Protein AF-A0A4Y9S258-F1 (afdb_monomer_lite)

Structure (mmCIF, N/CA/C/O backbone):
data_AF-A0A4Y9S258-F1
#
_entry.id   AF-A0A4Y9S258-F1
#
loop_
_atom_site.group_PDB
_atom_site.id
_atom_site.type_symbol
_atom_site.label_atom_id
_atom_site.label_alt_id
_atom_site.label_comp_id
_atom_site.label_asym_id
_atom_site.label_entity_id
_atom_site.label_seq_id
_atom_site.pdbx_PDB_ins_code
_atom_site.Cartn_x
_atom_site.Cartn_y
_atom_site.Cartn_z
_atom_site.occupancy
_atom_site.B_iso_or_equiv
_atom_site.auth_seq_id
_atom_site.auth_comp_id
_atom_site.auth_asym_id
_atom_site.auth_atom_id
_atom_site.pdbx_PDB_model_num
ATOM 1 N N . MET A 1 1 ? -6.275 12.396 32.302 1.00 52.03 1 MET A N 1
ATOM 2 C CA . MET A 1 1 ? -5.421 11.396 31.617 1.00 52.03 1 MET A CA 1
ATOM 3 C C . MET A 1 1 ? -5.755 11.249 30.129 1.00 52.03 1 MET A C 1
ATOM 5 O O . MET A 1 1 ? -4.887 11.585 29.342 1.00 52.03 1 MET A O 1
ATOM 9 N N . LYS A 1 2 ? -6.996 10.929 29.711 1.00 55.03 2 LYS A N 1
ATOM 10 C CA . LYS A 1 2 ? -7.392 10.827 28.276 1.00 55.03 2 LYS A CA 1
ATOM 11 C C . LYS A 1 2 ? -7.023 12.023 27.374 1.00 55.03 2 LYS A C 1
ATOM 13 O O . LYS A 1 2 ? -6.835 11.858 26.174 1.00 55.03 2 LYS A O 1
ATOM 18 N N . HIS A 1 3 ? -6.966 13.233 27.932 1.00 44.25 3 HIS A N 1
ATOM 19 C CA . HIS A 1 3 ? -6.656 14.443 27.165 1.00 44.25 3 HIS A CA 1
ATOM 20 C C . HIS A 1 3 ? -5.163 14.571 26.810 1.00 44.25 3 HIS A C 1
ATOM 22 O O . HIS A 1 3 ? -4.856 15.155 25.777 1.00 44.25 3 HIS A O 1
ATOM 28 N N . LEU A 1 4 ? -4.269 14.001 27.633 1.00 55.56 4 LEU A N 1
ATOM 29 C CA . LEU A 1 4 ? -2.813 14.029 27.437 1.00 55.56 4 LEU A CA 1
ATOM 30 C C . LEU A 1 4 ? -2.365 12.971 26.413 1.00 55.56 4 LEU A C 1
ATOM 32 O O . LEU A 1 4 ? -1.600 13.276 25.503 1.00 55.56 4 LEU A O 1
ATOM 36 N N . GLU A 1 5 ? -2.943 11.768 26.474 1.00 60.97 5 GLU A N 1
ATOM 37 C CA . GLU A 1 5 ? -2.679 10.697 25.496 1.00 60.97 5 GLU A CA 1
ATOM 38 C C . GLU A 1 5 ? -3.104 11.098 24.072 1.00 60.97 5 GLU A C 1
ATOM 40 O O . GLU A 1 5 ? -2.422 10.800 23.092 1.00 60.97 5 GLU A O 1
ATOM 45 N N . ARG A 1 6 ? -4.217 11.835 23.938 1.00 62.62 6 ARG A N 1
ATOM 46 C CA . ARG A 1 6 ? -4.689 12.331 22.635 1.00 62.62 6 ARG A CA 1
ATOM 47 C C . ARG A 1 6 ? -3.748 13.385 22.041 1.00 62.62 6 ARG A C 1
ATOM 49 O O . ARG A 1 6 ? -3.555 13.413 20.822 1.00 62.62 6 ARG A O 1
ATOM 56 N N . THR A 1 7 ? -3.184 14.263 22.871 1.00 64.44 7 THR A N 1
ATOM 57 C CA . THR A 1 7 ? -2.238 15.290 22.413 1.00 64.44 7 THR A CA 1
ATOM 58 C C . THR A 1 7 ? -0.910 14.684 21.974 1.00 64.44 7 THR A C 1
ATOM 60 O O . THR A 1 7 ? -0.422 15.051 20.907 1.00 64.44 7 THR A O 1
ATOM 63 N N . GLU A 1 8 ? -0.388 13.698 22.707 1.00 66.50 8 GLU A N 1
ATOM 64 C CA . GLU A 1 8 ? 0.835 12.980 22.324 1.00 66.50 8 GLU A CA 1
ATOM 65 C C . GLU A 1 8 ? 0.659 12.215 21.008 1.00 66.50 8 GLU A C 1
ATOM 67 O O . GLU A 1 8 ? 1.485 12.350 20.108 1.00 66.50 8 GLU A O 1
ATOM 72 N N . TYR A 1 9 ? -0.467 11.513 20.831 1.00 68.31 9 TYR A N 1
ATOM 73 C CA . TYR A 1 9 ? -0.790 10.817 19.578 1.00 68.31 9 TYR A CA 1
ATOM 74 C C . TYR A 1 9 ? -0.812 11.763 18.365 1.00 68.31 9 TYR A C 1
ATOM 76 O O . TYR A 1 9 ? -0.254 11.470 17.308 1.00 68.31 9 TYR A O 1
ATOM 84 N N . THR A 1 10 ? -1.439 12.932 18.519 1.00 73.81 10 THR A N 1
ATOM 85 C CA . THR A 1 10 ? -1.561 13.919 17.434 1.00 73.81 10 THR A CA 1
ATOM 86 C C . THR A 1 10 ? -0.208 14.552 17.094 1.00 73.81 10 THR A C 1
ATOM 88 O O . THR A 1 10 ? 0.070 14.859 15.933 1.00 73.81 10 THR A O 1
ATOM 91 N N . GLN A 1 11 ? 0.639 14.763 18.102 1.00 76.69 11 GLN A N 1
ATOM 92 C CA . GLN A 1 11 ? 1.983 15.304 17.925 1.00 76.69 11 GLN A CA 1
ATOM 93 C C . GLN A 1 11 ? 2.907 14.296 17.233 1.00 76.69 11 GLN A C 1
ATOM 95 O O . GLN A 1 11 ? 3.621 14.667 16.304 1.00 76.69 11 GLN A O 1
ATOM 100 N N . ASP A 1 12 ? 2.839 13.023 17.616 1.00 76.75 12 ASP A N 1
ATOM 101 C CA . ASP A 1 12 ? 3.614 11.947 17.000 1.00 76.75 12 ASP A CA 1
ATOM 102 C C . ASP A 1 12 ? 3.243 11.752 15.516 1.00 76.75 12 ASP A C 1
ATOM 104 O O . ASP A 1 12 ? 4.121 11.711 14.653 1.00 76.75 12 ASP A O 1
ATOM 108 N N . GLN A 1 13 ? 1.948 11.792 15.171 1.00 75.25 13 GLN A N 1
ATOM 109 C CA . GLN A 1 13 ? 1.502 11.763 13.768 1.00 75.25 13 GLN A CA 1
ATOM 110 C C . GLN A 1 13 ? 2.077 12.917 12.934 1.00 75.25 13 GLN A C 1
ATOM 112 O O . GLN A 1 13 ? 2.545 12.699 11.814 1.00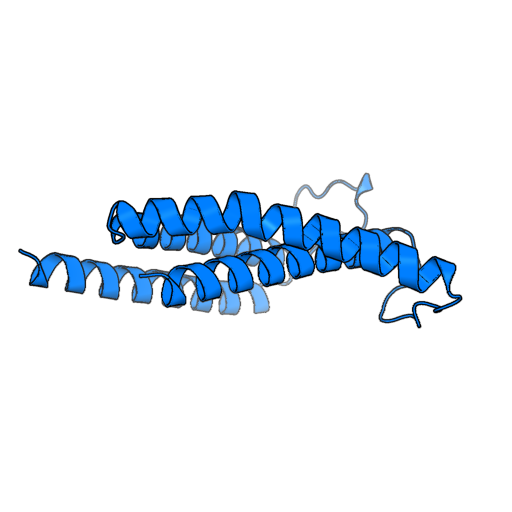 75.25 13 GLN A O 1
ATOM 117 N N . LYS A 1 14 ? 2.060 14.147 13.464 1.00 80.94 14 LYS A N 1
ATOM 118 C CA . LYS A 1 14 ? 2.626 15.313 12.766 1.00 80.94 14 LYS A CA 1
ATOM 119 C C . LYS A 1 14 ? 4.125 15.144 12.532 1.00 80.94 14 LYS A C 1
ATOM 121 O O . LYS A 1 14 ? 4.602 15.463 11.443 1.00 80.94 14 LYS A O 1
ATOM 126 N N . THR A 1 15 ? 4.851 14.609 13.512 1.00 81.75 15 THR A N 1
ATOM 127 C CA . THR A 1 15 ? 6.289 14.333 13.408 1.00 81.75 15 THR A CA 1
ATOM 128 C C . THR A 1 15 ? 6.580 13.329 12.296 1.00 81.75 15 THR A C 1
ATOM 130 O O . THR A 1 15 ? 7.399 13.611 11.424 1.00 81.75 15 THR A O 1
ATOM 133 N N . VAL A 1 16 ? 5.854 12.207 12.249 1.00 80.69 16 VAL A N 1
ATOM 134 C CA . VAL A 1 16 ? 6.013 11.186 11.198 1.00 80.69 16 VAL A CA 1
ATOM 135 C C . VAL A 1 16 ? 5.754 11.763 9.804 1.00 80.69 16 VAL A C 1
ATOM 137 O O . VAL A 1 16 ? 6.557 11.553 8.896 1.00 80.69 16 VAL A O 1
ATOM 140 N N . ILE A 1 17 ? 4.670 12.529 9.631 1.00 80.81 17 ILE A N 1
ATOM 141 C CA . ILE A 1 17 ? 4.330 13.163 8.345 1.00 80.81 17 ILE A CA 1
ATOM 142 C C . ILE A 1 17 ? 5.423 14.150 7.917 1.00 80.81 17 ILE A C 1
ATOM 144 O O . ILE A 1 17 ? 5.821 14.170 6.754 1.00 80.81 17 ILE A O 1
ATOM 148 N N . SER A 1 18 ? 5.938 14.939 8.859 1.00 80.31 18 SER A N 1
ATOM 149 C CA . SER A 1 18 ? 6.975 15.940 8.589 1.00 80.31 18 SER A CA 1
ATOM 150 C C . SER A 1 18 ? 8.301 15.287 8.193 1.00 80.31 18 SER A C 1
ATOM 152 O O . SER A 1 18 ? 8.935 15.720 7.234 1.00 80.31 18 SER A O 1
ATOM 154 N N . ILE A 1 19 ? 8.692 14.205 8.877 1.00 82.69 19 ILE A N 1
ATOM 155 C CA . ILE A 1 19 ? 9.885 13.417 8.541 1.00 82.69 19 ILE A CA 1
ATOM 156 C C . ILE A 1 19 ? 9.730 12.773 7.160 1.00 82.69 19 ILE A C 1
ATOM 158 O O . ILE A 1 19 ? 10.647 12.856 6.348 1.00 82.69 19 ILE A O 1
ATOM 162 N N . ALA A 1 20 ? 8.572 12.179 6.858 1.00 80.94 20 ALA A N 1
ATOM 163 C CA . ALA A 1 20 ? 8.315 11.582 5.549 1.00 80.94 20 ALA A CA 1
ATOM 164 C C . ALA A 1 20 ? 8.378 12.625 4.418 1.00 80.94 20 ALA A C 1
ATOM 166 O O . ALA A 1 20 ? 8.990 12.372 3.380 1.00 80.94 20 ALA A O 1
ATOM 167 N N . ALA A 1 21 ? 7.813 13.817 4.632 1.00 81.19 21 ALA A N 1
ATOM 168 C CA . ALA A 1 21 ? 7.883 14.920 3.676 1.00 81.19 21 ALA A CA 1
ATOM 169 C C . ALA A 1 21 ? 9.322 15.431 3.477 1.00 81.19 21 ALA A C 1
ATOM 171 O O . ALA A 1 21 ? 9.746 15.655 2.343 1.00 81.19 21 ALA A O 1
ATOM 172 N N . ALA A 1 22 ? 10.094 15.567 4.560 1.00 80.69 22 ALA A N 1
ATOM 173 C CA . ALA A 1 22 ? 11.497 15.971 4.493 1.00 80.69 22 ALA A CA 1
ATOM 174 C C . ALA A 1 22 ? 12.355 14.929 3.757 1.00 80.69 22 ALA A C 1
ATOM 176 O O . ALA A 1 22 ? 13.154 15.284 2.891 1.00 80.69 22 ALA A O 1
ATOM 177 N N . LEU A 1 23 ? 12.145 13.640 4.036 1.00 80.38 23 LEU A N 1
ATOM 178 C CA . LEU A 1 23 ? 12.803 12.547 3.322 1.00 80.38 23 LEU A CA 1
ATOM 179 C C . LEU A 1 23 ? 12.447 12.556 1.839 1.00 80.38 23 LEU A C 1
ATOM 181 O O . LEU A 1 23 ? 13.347 12.422 1.015 1.00 80.38 23 LEU A O 1
ATOM 185 N N . ALA A 1 24 ? 11.179 12.768 1.479 1.00 79.81 24 ALA A N 1
ATOM 186 C CA . ALA A 1 24 ? 10.769 12.893 0.082 1.00 79.81 24 ALA A CA 1
ATOM 187 C C . ALA A 1 24 ? 11.497 14.051 -0.618 1.00 79.81 24 ALA A C 1
ATOM 189 O O . ALA A 1 24 ? 12.029 13.865 -1.712 1.00 79.81 24 ALA A O 1
ATOM 190 N N . ALA A 1 25 ? 11.600 15.210 0.037 1.00 78.00 25 ALA A N 1
ATOM 191 C CA . ALA A 1 25 ? 12.305 16.369 -0.504 1.00 78.00 25 ALA A CA 1
ATOM 192 C C . ALA A 1 25 ? 13.810 16.108 -0.718 1.00 78.00 25 ALA A C 1
ATOM 194 O O . ALA A 1 25 ? 14.335 16.405 -1.789 1.00 78.00 25 ALA A O 1
ATOM 195 N N . VAL A 1 26 ? 14.500 15.505 0.259 1.00 75.38 26 VAL A N 1
ATOM 196 C CA . VAL A 1 26 ? 15.937 15.161 0.158 1.00 75.38 26 VAL A CA 1
ATOM 197 C C . VAL A 1 26 ? 16.185 14.074 -0.893 1.00 75.38 26 VAL A C 1
ATOM 199 O O . VAL A 1 26 ? 17.173 14.091 -1.624 1.00 75.38 26 VAL A O 1
ATOM 202 N N . SER A 1 27 ? 15.261 13.130 -1.015 1.00 74.25 27 SER A N 1
ATOM 203 C CA . SER A 1 27 ? 15.388 12.011 -1.949 1.00 74.25 27 SER A CA 1
ATOM 204 C C . SER A 1 27 ? 15.255 12.438 -3.410 1.00 74.25 27 SER A C 1
ATOM 206 O O . SER A 1 27 ? 15.838 11.807 -4.288 1.00 74.25 27 SER A O 1
ATOM 208 N N . LEU A 1 28 ? 14.538 13.535 -3.678 1.00 72.56 28 LEU A N 1
ATOM 209 C CA . LEU A 1 28 ? 14.432 14.134 -5.011 1.00 72.56 28 LEU A CA 1
ATOM 210 C C . LEU A 1 28 ? 15.731 14.827 -5.461 1.00 72.56 28 LEU A C 1
ATOM 212 O O . LEU A 1 28 ? 15.944 14.983 -6.665 1.00 72.56 28 LEU A O 1
ATOM 216 N N . THR A 1 29 ? 16.602 15.220 -4.525 1.00 74.31 29 THR A N 1
ATOM 217 C CA . THR A 1 29 ? 17.850 15.947 -4.816 1.00 74.31 29 THR A CA 1
ATOM 218 C C . THR A 1 29 ? 19.093 15.049 -4.812 1.00 74.31 29 THR A C 1
ATOM 220 O O . THR A 1 29 ? 20.061 15.346 -5.511 1.00 74.31 29 THR A O 1
ATOM 223 N N . ALA A 1 30 ? 19.068 13.911 -4.111 1.00 74.31 30 ALA A N 1
ATOM 224 C CA . ALA A 1 30 ? 20.175 12.952 -4.065 1.00 74.31 30 ALA A CA 1
ATOM 225 C C . ALA A 1 30 ? 20.163 11.967 -5.257 1.00 74.31 30 ALA A C 1
ATOM 227 O O . ALA A 1 30 ? 19.672 10.841 -5.163 1.00 74.31 30 ALA A O 1
ATOM 228 N N . LYS A 1 31 ? 20.752 12.384 -6.385 1.00 75.50 31 LYS A N 1
ATOM 229 C CA . LYS A 1 31 ? 20.884 11.600 -7.635 1.00 75.50 31 LYS A CA 1
ATOM 230 C C . LYS A 1 31 ? 22.135 10.700 -7.687 1.00 75.50 31 LYS A C 1
ATOM 232 O O . LYS A 1 31 ? 22.645 10.427 -8.765 1.00 75.50 31 LYS A O 1
ATOM 237 N N . VAL A 1 32 ? 22.664 10.286 -6.538 1.00 85.12 32 VAL A N 1
ATOM 238 C CA . VAL A 1 32 ? 23.843 9.401 -6.466 1.00 85.12 32 VAL A CA 1
ATOM 239 C C . VAL A 1 32 ? 23.386 7.950 -6.591 1.00 85.12 32 VAL A C 1
ATOM 241 O O . VAL A 1 32 ? 22.370 7.596 -6.000 1.00 85.12 32 VAL A O 1
ATOM 244 N N . ASP A 1 33 ? 24.112 7.115 -7.331 1.00 86.50 33 ASP A N 1
ATOM 245 C CA . ASP A 1 33 ? 23.806 5.684 -7.443 1.00 86.50 33 ASP A CA 1
ATOM 246 C C . ASP A 1 33 ? 23.998 4.961 -6.103 1.00 86.50 33 ASP A C 1
ATOM 248 O O . ASP A 1 33 ? 24.871 5.308 -5.304 1.00 86.50 33 ASP A O 1
ATOM 252 N N . THR A 1 34 ? 23.176 3.943 -5.841 1.00 85.75 34 THR A N 1
ATOM 253 C CA . THR A 1 34 ? 23.256 3.179 -4.589 1.00 85.75 34 THR A CA 1
ATOM 254 C C . THR A 1 34 ? 24.592 2.425 -4.498 1.00 85.75 34 THR A C 1
ATOM 256 O O . THR A 1 34 ? 24.859 1.559 -5.337 1.00 85.75 34 THR A O 1
ATOM 259 N N . PRO A 1 35 ? 25.433 2.697 -3.480 1.00 83.81 35 PRO A N 1
ATOM 260 C CA . PRO A 1 35 ? 26.674 1.962 -3.293 1.00 83.81 35 PRO A CA 1
ATOM 261 C C . PRO A 1 35 ? 26.372 0.505 -2.922 1.00 83.81 35 PRO A C 1
ATOM 263 O O . PRO A 1 35 ? 25.385 0.223 -2.246 1.00 83.81 35 PRO A O 1
ATOM 266 N N . LEU A 1 36 ? 27.247 -0.417 -3.335 1.00 87.31 36 LEU A N 1
ATOM 267 C CA . LEU A 1 36 ? 27.138 -1.860 -3.059 1.00 87.31 36 LEU A CA 1
ATOM 268 C C . LEU A 1 36 ? 25.938 -2.564 -3.727 1.00 87.31 36 LEU A C 1
ATOM 270 O O . LEU A 1 36 ? 25.564 -3.661 -3.313 1.00 87.31 36 LEU A O 1
ATOM 274 N N . TRP A 1 37 ? 25.343 -1.973 -4.769 1.00 88.75 37 TRP A N 1
ATOM 275 C CA . TRP A 1 37 ? 24.286 -2.633 -5.535 1.00 88.75 37 TRP A CA 1
ATOM 276 C C . TRP A 1 37 ? 24.815 -3.881 -6.271 1.00 88.75 37 TRP A C 1
ATOM 278 O O . TRP A 1 37 ? 25.792 -3.774 -7.020 1.00 88.75 37 TRP A O 1
ATOM 288 N N . PRO A 1 38 ? 24.193 -5.065 -6.099 1.00 89.19 38 PRO A N 1
ATOM 289 C CA . PRO A 1 38 ? 24.619 -6.276 -6.790 1.00 89.19 38 PRO A CA 1
ATOM 290 C C . PRO A 1 38 ? 24.467 -6.148 -8.308 1.00 89.19 38 PRO A C 1
ATOM 292 O O . PRO A 1 38 ? 23.372 -5.906 -8.813 1.00 89.19 38 PRO A O 1
ATOM 295 N N . SER A 1 39 ? 25.544 -6.404 -9.052 1.00 86.62 39 SER A N 1
ATOM 296 C CA . SER A 1 39 ? 25.535 -6.345 -10.522 1.00 86.62 39 SER A CA 1
ATOM 297 C C . SER A 1 39 ? 24.565 -7.343 -11.168 1.00 86.62 39 SER A C 1
ATOM 299 O O . SER A 1 39 ? 24.089 -7.110 -12.277 1.00 86.62 39 SER A O 1
ATOM 301 N N . SER A 1 40 ? 24.211 -8.424 -10.466 1.00 88.06 40 SER A N 1
ATOM 302 C CA . SER A 1 40 ? 23.207 -9.402 -10.902 1.00 88.06 40 SER A CA 1
ATOM 303 C C . SER A 1 40 ? 21.773 -8.859 -10.930 1.00 88.06 40 SER A C 1
ATOM 305 O O . SER A 1 40 ? 20.922 -9.459 -11.582 1.00 88.06 40 SER A O 1
ATOM 307 N N . LEU A 1 41 ? 21.490 -7.743 -10.248 1.00 83.69 41 LEU A N 1
ATOM 308 C CA . LEU A 1 41 ? 20.158 -7.131 -10.165 1.00 83.69 41 LEU A CA 1
ATOM 309 C C . LEU A 1 41 ? 19.953 -5.994 -11.182 1.00 83.69 41 LEU A C 1
ATOM 311 O O . LEU A 1 41 ? 18.913 -5.339 -11.170 1.00 83.69 41 LEU A O 1
ATOM 315 N N . GLY A 1 42 ? 20.925 -5.762 -12.069 1.00 86.25 42 GLY A N 1
ATOM 316 C CA . GLY A 1 42 ? 20.872 -4.711 -13.085 1.00 86.25 42 GLY A CA 1
ATOM 317 C C . GLY A 1 42 ? 21.413 -3.368 -12.593 1.00 86.25 42 GLY A C 1
ATOM 318 O O . GLY A 1 42 ? 22.251 -3.316 -11.694 1.00 86.25 42 GLY A O 1
ATOM 319 N N . ALA A 1 43 ? 20.965 -2.276 -13.217 1.00 86.62 43 ALA A N 1
ATOM 320 C CA . ALA A 1 43 ? 21.440 -0.932 -12.897 1.00 86.62 43 ALA A CA 1
ATOM 321 C C . ALA A 1 43 ? 21.051 -0.517 -11.461 1.00 86.62 43 ALA A C 1
ATOM 323 O O . ALA A 1 43 ? 19.922 -0.793 -11.041 1.00 86.62 43 ALA A O 1
ATOM 324 N N . PRO A 1 44 ? 21.950 0.149 -10.713 1.00 88.06 44 PRO A N 1
ATOM 325 C CA . PRO A 1 44 ? 21.652 0.602 -9.362 1.00 88.06 44 PRO A CA 1
ATOM 326 C C . PRO A 1 44 ? 20.527 1.646 -9.365 1.00 88.06 44 PRO A C 1
ATOM 328 O O . PRO A 1 44 ? 20.544 2.567 -10.183 1.00 88.06 44 PRO A O 1
ATOM 331 N N . PRO A 1 45 ? 19.554 1.556 -8.440 1.00 87.25 45 PRO A N 1
ATOM 332 C CA . PRO A 1 45 ? 18.594 2.630 -8.245 1.00 87.25 45 PRO A CA 1
ATOM 333 C C . PRO A 1 45 ? 19.281 3.860 -7.618 1.00 87.25 45 PRO A C 1
ATOM 335 O O . PRO A 1 45 ? 20.313 3.719 -6.948 1.00 87.25 45 PRO A O 1
ATOM 338 N N . PRO A 1 46 ? 18.693 5.065 -7.747 1.00 87.88 46 PRO A N 1
ATOM 339 C CA . PRO A 1 46 ? 19.177 6.248 -7.044 1.00 87.88 46 PRO A CA 1
ATOM 340 C C . PRO A 1 46 ? 19.129 6.049 -5.524 1.00 87.88 46 PRO A C 1
ATOM 342 O O . PRO A 1 46 ? 18.101 5.649 -4.976 1.00 87.88 46 PRO A O 1
ATOM 345 N N . LEU A 1 47 ? 20.209 6.390 -4.825 1.00 85.81 47 LEU A N 1
ATOM 346 C CA . LEU A 1 47 ? 20.329 6.284 -3.371 1.00 85.81 47 LEU A CA 1
ATOM 347 C C . LEU A 1 47 ? 19.222 7.061 -2.651 1.00 85.81 47 LEU A C 1
ATOM 349 O O . LEU A 1 47 ? 18.664 6.566 -1.673 1.00 85.81 47 LEU A O 1
ATOM 353 N N . GLY A 1 48 ? 18.858 8.243 -3.163 1.00 84.44 48 GLY A N 1
ATOM 354 C CA . GLY A 1 48 ? 17.728 9.014 -2.646 1.00 84.44 48 GLY A CA 1
ATOM 355 C C . GLY A 1 48 ? 16.433 8.198 -2.632 1.00 84.44 48 GLY A C 1
ATOM 356 O O . GLY A 1 48 ? 15.748 8.150 -1.617 1.00 84.44 48 GLY A O 1
ATOM 357 N N . LEU A 1 49 ? 16.133 7.467 -3.711 1.00 83.62 49 LEU A N 1
ATOM 358 C CA . LEU A 1 49 ? 14.948 6.607 -3.775 1.00 83.62 49 LEU A CA 1
ATOM 359 C C . LEU A 1 49 ? 15.001 5.487 -2.726 1.00 83.62 49 LEU A C 1
ATOM 361 O O . LEU A 1 49 ? 14.000 5.222 -2.066 1.00 83.62 49 LEU A O 1
ATOM 365 N N . VAL A 1 50 ? 16.156 4.847 -2.541 1.00 85.81 50 VAL A N 1
ATOM 366 C CA . VAL A 1 50 ? 16.314 3.782 -1.538 1.00 85.81 50 VAL A CA 1
ATOM 367 C C . VAL A 1 50 ? 16.091 4.322 -0.122 1.00 85.81 50 VAL A C 1
ATOM 369 O O . VAL A 1 50 ? 15.321 3.741 0.644 1.00 85.81 50 VAL A O 1
ATOM 372 N N . VAL A 1 51 ? 16.699 5.465 0.212 1.00 85.75 51 VAL A N 1
ATOM 373 C CA . VAL A 1 51 ? 16.523 6.133 1.513 1.00 85.75 51 VAL A CA 1
ATOM 374 C C . VAL A 1 51 ? 15.063 6.527 1.738 1.00 85.75 51 VAL A C 1
ATOM 376 O O . VAL A 1 51 ? 14.538 6.303 2.831 1.00 85.75 51 VAL A O 1
ATOM 379 N N . LEU A 1 52 ? 14.381 7.041 0.709 1.00 85.12 52 LEU A N 1
ATOM 380 C CA . LEU A 1 52 ? 12.955 7.354 0.775 1.00 85.12 52 LEU A CA 1
ATOM 381 C C . LEU A 1 52 ? 12.120 6.127 1.126 1.00 85.12 52 LEU A C 1
ATOM 383 O O . LEU A 1 52 ? 11.298 6.186 2.035 1.00 85.12 52 LEU A O 1
ATOM 387 N N . LEU A 1 53 ? 12.320 5.023 0.404 1.00 85.00 53 LEU A N 1
ATOM 388 C CA . LEU A 1 53 ? 11.535 3.804 0.581 1.00 85.00 53 LEU A CA 1
ATOM 389 C C . LEU A 1 53 ? 11.752 3.197 1.971 1.00 85.00 53 LEU A C 1
ATOM 391 O O . LEU A 1 53 ? 10.783 2.808 2.627 1.00 85.00 53 LEU A O 1
ATOM 395 N N . ILE A 1 54 ? 12.997 3.171 2.456 1.00 86.62 54 ILE A N 1
ATOM 396 C CA . ILE A 1 54 ? 13.319 2.708 3.814 1.00 86.62 54 ILE A CA 1
ATOM 397 C C . ILE A 1 54 ? 12.666 3.621 4.851 1.00 86.62 54 ILE A C 1
ATOM 399 O O . ILE A 1 54 ? 11.975 3.142 5.751 1.00 86.62 54 ILE A O 1
ATOM 403 N N . GLY A 1 55 ? 12.842 4.934 4.716 1.00 85.25 55 GLY A N 1
ATOM 404 C CA . GLY A 1 55 ? 12.284 5.903 5.651 1.00 85.25 55 GLY A CA 1
ATOM 405 C C . GLY A 1 55 ? 10.756 5.868 5.696 1.00 85.25 55 GLY A C 1
ATOM 406 O O . GLY A 1 55 ? 10.175 5.869 6.780 1.00 85.25 55 GLY A O 1
ATOM 407 N N . LEU A 1 56 ? 10.101 5.738 4.540 1.00 86.12 56 LEU A N 1
ATOM 408 C CA . LEU A 1 56 ? 8.652 5.563 4.443 1.00 86.12 56 LEU A CA 1
ATOM 409 C C . LEU A 1 56 ? 8.197 4.256 5.103 1.00 86.12 56 LEU A C 1
ATOM 411 O O . LEU A 1 56 ? 7.188 4.242 5.805 1.00 86.12 56 LEU A O 1
ATOM 415 N N . THR A 1 57 ? 8.954 3.171 4.927 1.00 85.25 57 THR A N 1
ATOM 416 C CA . THR A 1 57 ? 8.665 1.880 5.566 1.00 85.25 57 THR A CA 1
ATOM 417 C C . THR A 1 57 ? 8.725 1.995 7.088 1.00 85.25 57 THR A C 1
ATOM 419 O O . THR A 1 57 ? 7.791 1.583 7.774 1.00 85.25 57 THR A O 1
ATOM 422 N N . LEU A 1 58 ? 9.779 2.610 7.631 1.00 85.31 58 LEU A N 1
ATOM 423 C CA . LEU A 1 58 ? 9.929 2.822 9.074 1.00 85.31 58 LEU A CA 1
ATOM 424 C C . LEU A 1 58 ? 8.836 3.740 9.637 1.00 85.31 58 LEU A C 1
ATOM 426 O O . LEU A 1 58 ? 8.248 3.431 10.673 1.00 85.31 58 LEU A O 1
ATOM 430 N N . ALA A 1 59 ? 8.516 4.825 8.927 1.00 84.00 59 ALA A N 1
ATOM 431 C CA . ALA A 1 59 ? 7.416 5.722 9.268 1.00 84.00 59 ALA A CA 1
ATOM 432 C C . ALA A 1 59 ? 6.075 4.973 9.330 1.00 84.00 59 ALA A C 1
ATOM 434 O O . ALA A 1 59 ? 5.317 5.144 10.285 1.00 84.00 59 ALA A O 1
ATOM 435 N N . MET A 1 60 ? 5.807 4.099 8.355 1.00 84.38 60 MET A N 1
ATOM 436 C CA . MET A 1 60 ? 4.592 3.286 8.310 1.00 84.38 60 MET A CA 1
ATOM 437 C C . MET A 1 60 ? 4.535 2.275 9.464 1.00 84.38 60 MET A C 1
ATOM 439 O O . MET A 1 60 ? 3.485 2.124 10.087 1.00 84.38 60 MET A O 1
ATOM 443 N N . ILE A 1 61 ? 5.654 1.611 9.787 1.00 85.62 61 ILE A N 1
ATOM 444 C CA . ILE A 1 61 ? 5.751 0.677 10.923 1.00 85.62 61 ILE A CA 1
ATOM 445 C C . ILE A 1 61 ? 5.446 1.401 12.236 1.00 85.62 61 ILE A C 1
ATOM 447 O O . ILE A 1 61 ? 4.607 0.937 13.012 1.00 85.62 61 ILE A O 1
ATOM 451 N N . HIS A 1 62 ? 6.094 2.546 12.472 1.00 84.19 62 HIS A N 1
ATOM 452 C CA . HIS A 1 62 ? 5.888 3.340 13.684 1.00 84.19 62 HIS A CA 1
ATOM 453 C C . HIS A 1 62 ? 4.442 3.821 13.790 1.00 84.19 62 HIS A C 1
ATOM 455 O O . HIS A 1 62 ? 3.776 3.548 14.790 1.00 84.19 62 HIS A O 1
ATOM 461 N N . TYR A 1 63 ? 3.926 4.444 12.727 1.00 83.50 63 TYR A N 1
ATOM 462 C CA . TYR A 1 63 ? 2.545 4.916 12.662 1.00 83.50 63 TYR A CA 1
ATOM 463 C C . TYR A 1 63 ? 1.546 3.793 12.955 1.00 83.50 63 TYR A C 1
ATOM 465 O O . TYR A 1 63 ? 0.654 3.956 13.786 1.00 83.50 63 TYR A O 1
ATOM 473 N N . ASN A 1 64 ? 1.713 2.632 12.318 1.00 84.75 64 ASN A N 1
ATOM 474 C CA . ASN A 1 64 ? 0.840 1.484 12.529 1.00 84.75 64 ASN A CA 1
ATOM 475 C C . ASN A 1 64 ? 0.909 0.980 13.980 1.00 84.75 64 ASN A C 1
ATOM 477 O O . ASN A 1 64 ? -0.122 0.686 14.582 1.00 84.75 64 ASN A O 1
ATOM 481 N N . GLY A 1 65 ? 2.104 0.930 14.576 1.00 85.12 65 GLY A N 1
ATOM 482 C CA . GLY A 1 65 ? 2.287 0.530 15.972 1.00 85.12 65 GLY A CA 1
ATOM 483 C C . GLY A 1 65 ? 1.662 1.503 16.977 1.00 85.12 65 GLY A C 1
ATOM 484 O O . GLY A 1 65 ? 1.155 1.082 18.017 1.00 85.12 65 GLY A O 1
ATOM 485 N N . VAL A 1 66 ? 1.686 2.804 16.692 1.00 84.44 66 VAL A N 1
ATOM 486 C CA . VAL A 1 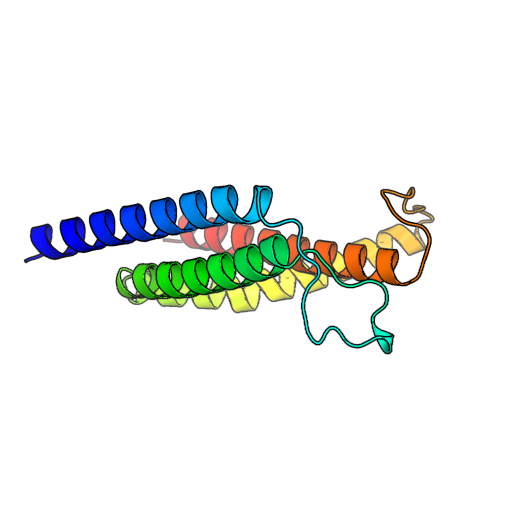66 ? 1.028 3.839 17.508 1.00 84.44 66 VAL A CA 1
ATOM 487 C C . VAL A 1 66 ? -0.489 3.757 17.352 1.00 84.44 66 VAL A C 1
ATOM 489 O O . VAL A 1 66 ? -1.212 3.733 18.347 1.00 84.44 66 VAL A O 1
ATOM 492 N N . TRP A 1 67 ? -0.972 3.622 16.117 1.00 83.62 67 TRP A N 1
ATOM 493 C CA . TRP A 1 67 ? -2.390 3.455 15.811 1.00 83.62 67 TRP A CA 1
ATOM 494 C C . TRP A 1 67 ? -2.992 2.230 16.512 1.00 83.62 67 TRP A C 1
ATOM 496 O O . TRP A 1 67 ? -4.006 2.356 17.195 1.00 83.62 67 TRP A O 1
ATOM 506 N N . TRP A 1 68 ? -2.328 1.069 16.448 1.00 85.50 68 TRP A N 1
ATOM 507 C CA . TRP A 1 68 ? -2.782 -0.166 17.104 1.00 85.50 68 TRP A CA 1
ATOM 508 C C . TRP A 1 68 ? -2.903 -0.059 18.626 1.00 85.50 68 TRP A C 1
ATOM 510 O O . TRP A 1 68 ? -3.793 -0.675 19.221 1.00 85.50 68 TRP A O 1
ATOM 520 N N . ARG A 1 69 ? -2.018 0.715 19.265 1.00 83.50 69 ARG A N 1
ATOM 521 C CA . ARG A 1 69 ? -2.064 0.961 20.713 1.00 83.50 69 ARG A CA 1
ATOM 522 C C . ARG A 1 69 ? -3.288 1.778 21.125 1.00 83.50 69 ARG A C 1
ATOM 524 O O . ARG A 1 69 ? -3.773 1.597 22.236 1.00 83.50 69 ARG A O 1
ATOM 531 N N . GLY A 1 70 ? -3.805 2.622 20.231 1.00 81.56 70 GLY A N 1
ATOM 532 C CA . GLY A 1 70 ? -4.998 3.438 20.467 1.00 81.56 70 GLY A CA 1
ATOM 533 C C . GLY A 1 70 ? -6.335 2.711 20.284 1.00 81.56 70 GLY A C 1
ATOM 534 O O . GLY A 1 70 ? -7.376 3.294 20.579 1.00 81.56 70 GLY A O 1
ATOM 535 N N . LEU A 1 71 ? -6.337 1.467 19.792 1.00 85.94 71 LEU A N 1
ATOM 536 C CA . LEU A 1 71 ? -7.561 0.696 19.557 1.00 85.94 71 LEU A CA 1
ATOM 537 C C . LEU A 1 71 ? -7.988 -0.089 20.799 1.00 85.94 71 LEU A C 1
ATOM 539 O O . LEU A 1 71 ? -7.159 -0.699 21.478 1.00 85.94 71 LEU A O 1
ATOM 543 N N . ASP A 1 72 ? -9.297 -0.145 21.041 1.00 89.44 72 ASP A N 1
ATOM 544 C CA . ASP A 1 72 ? -9.880 -1.074 22.007 1.00 89.44 72 ASP A CA 1
ATOM 545 C C . ASP A 1 72 ? -9.781 -2.536 21.523 1.00 89.44 72 ASP A C 1
ATOM 547 O O . ASP A 1 72 ? -9.572 -2.815 20.337 1.00 89.44 72 ASP A O 1
ATOM 551 N N . GLU A 1 73 ? -9.951 -3.489 22.442 1.00 88.94 73 GLU A N 1
ATOM 552 C CA . GLU A 1 73 ? -9.794 -4.916 22.138 1.00 88.94 73 GLU A CA 1
ATOM 553 C C . GLU A 1 73 ? -10.818 -5.443 21.119 1.00 88.94 73 GLU A C 1
ATOM 555 O O . GLU A 1 73 ? -10.491 -6.280 20.277 1.00 88.94 73 GLU A O 1
ATOM 560 N N . THR A 1 74 ? -12.040 -4.910 21.128 1.00 87.12 74 THR A N 1
ATOM 561 C CA . THR A 1 74 ? -13.108 -5.319 20.205 1.00 87.12 74 THR A CA 1
ATOM 562 C C . THR A 1 74 ? -12.769 -4.897 18.778 1.00 87.12 74 THR A C 1
ATOM 564 O O . THR A 1 74 ? -12.850 -5.693 17.839 1.00 87.12 74 THR A O 1
ATOM 567 N N . THR A 1 75 ? -12.301 -3.662 18.615 1.00 84.75 75 THR A N 1
ATOM 568 C CA . THR A 1 75 ? -11.846 -3.099 17.347 1.00 84.75 75 THR A CA 1
ATOM 569 C C . THR A 1 75 ? -10.612 -3.840 16.831 1.00 84.75 75 THR A C 1
ATOM 571 O O . THR A 1 75 ? -10.543 -4.173 15.645 1.00 84.75 75 THR A O 1
ATOM 574 N N . ARG A 1 76 ? -9.667 -4.189 17.716 1.00 87.88 76 ARG A N 1
ATOM 575 C CA . ARG A 1 76 ? -8.499 -5.023 17.384 1.00 87.88 76 ARG A CA 1
ATOM 576 C C . ARG A 1 76 ? -8.897 -6.400 16.856 1.00 87.88 76 ARG A C 1
ATOM 578 O O . ARG A 1 76 ? -8.374 -6.842 15.829 1.00 87.88 76 ARG A O 1
ATOM 585 N N . HIS A 1 77 ? -9.839 -7.070 17.517 1.00 87.56 77 HIS A N 1
ATOM 586 C CA . HIS A 1 77 ? -10.360 -8.361 17.070 1.00 87.56 77 HIS A CA 1
ATOM 587 C C . HIS A 1 77 ? -11.085 -8.262 15.726 1.00 87.56 77 HIS A C 1
ATOM 589 O O . HIS A 1 77 ? -10.830 -9.076 14.834 1.00 87.56 77 HIS A O 1
ATOM 595 N N . ALA A 1 78 ? -11.940 -7.252 15.544 1.00 85.75 78 ALA A N 1
ATOM 596 C CA . ALA A 1 78 ? -12.641 -7.020 14.285 1.00 85.75 78 ALA A CA 1
ATOM 597 C C . ALA A 1 78 ? -11.663 -6.765 13.129 1.00 85.75 78 ALA A C 1
ATOM 599 O O . ALA A 1 78 ? -11.825 -7.338 12.052 1.00 85.75 78 ALA A O 1
ATOM 600 N N . HIS A 1 79 ? -10.614 -5.972 13.365 1.00 86.44 79 HIS A N 1
ATOM 601 C CA . HIS A 1 79 ? -9.573 -5.694 12.380 1.00 86.44 79 HIS A CA 1
ATOM 602 C C . HIS A 1 79 ? -8.765 -6.949 12.025 1.00 86.44 79 HIS A C 1
ATOM 604 O O . HIS A 1 79 ? -8.601 -7.257 10.847 1.00 86.44 79 HIS A O 1
ATOM 610 N N . ARG A 1 80 ? -8.319 -7.731 13.020 1.00 88.19 80 ARG A N 1
ATOM 611 C CA . ARG A 1 80 ? -7.573 -8.984 12.793 1.00 88.19 80 ARG A CA 1
ATOM 612 C C . ARG A 1 80 ? -8.410 -10.012 12.029 1.00 88.19 80 ARG A C 1
ATOM 614 O O . ARG A 1 80 ? -7.911 -10.651 11.106 1.00 88.19 80 ARG A O 1
ATOM 621 N N . LYS A 1 81 ? -9.695 -10.137 12.377 1.00 86.94 81 LYS A N 1
ATOM 622 C CA . LYS A 1 81 ? -10.647 -11.012 11.683 1.00 86.94 81 LYS A CA 1
ATOM 623 C C . LYS A 1 81 ? -10.886 -10.547 10.246 1.00 86.94 81 LYS A C 1
ATOM 625 O O . LYS A 1 81 ? -10.854 -11.372 9.339 1.00 86.94 81 LYS A O 1
ATOM 630 N N . ALA A 1 82 ? -11.088 -9.247 10.028 1.00 87.38 82 ALA A N 1
ATOM 631 C CA . ALA A 1 82 ? -11.263 -8.678 8.693 1.00 87.38 82 ALA A CA 1
ATOM 632 C C . ALA A 1 82 ? -10.011 -8.861 7.822 1.00 87.38 82 ALA A C 1
ATOM 634 O O . ALA A 1 82 ? -10.128 -9.212 6.652 1.00 87.38 82 ALA A O 1
ATOM 635 N N . TRP A 1 83 ? -8.818 -8.690 8.394 1.00 85.38 83 TRP A N 1
ATOM 636 C CA . TRP A 1 83 ? -7.553 -8.920 7.699 1.00 85.38 83 TRP A CA 1
ATOM 637 C C . TRP A 1 83 ? -7.382 -10.384 7.299 1.00 85.38 83 TRP A C 1
ATOM 639 O O . TRP A 1 83 ? -7.120 -10.679 6.136 1.00 85.38 83 TRP A O 1
ATOM 649 N N . TRP A 1 84 ? -7.571 -11.306 8.246 1.00 82.69 84 TRP A N 1
ATOM 650 C CA . TRP A 1 84 ? -7.327 -12.721 7.994 1.00 82.69 84 TRP A CA 1
ATOM 651 C C . TRP A 1 84 ? -8.402 -13.365 7.119 1.00 82.69 84 TRP A C 1
ATOM 653 O O . TRP A 1 84 ? -8.077 -14.075 6.177 1.00 82.69 84 TRP A O 1
ATOM 663 N N . ILE A 1 85 ? -9.682 -13.123 7.397 1.00 83.56 85 ILE A N 1
ATOM 664 C CA . ILE A 1 85 ? -10.775 -13.749 6.643 1.00 83.56 85 ILE A CA 1
ATOM 665 C C . ILE A 1 85 ? -11.081 -12.934 5.389 1.00 83.56 85 ILE A C 1
ATOM 667 O O . ILE A 1 85 ? -11.053 -13.471 4.288 1.00 83.56 85 ILE A O 1
ATOM 671 N N . GLY A 1 86 ? -11.336 -11.634 5.542 1.00 83.06 86 GLY A N 1
ATOM 672 C CA . GLY A 1 86 ? -11.681 -10.759 4.421 1.00 83.06 86 GLY A CA 1
ATOM 673 C C . GLY A 1 86 ? -10.548 -10.650 3.409 1.00 83.06 86 GLY A C 1
ATOM 674 O O . GLY A 1 86 ? -10.777 -10.846 2.221 1.00 83.06 86 GLY A O 1
ATOM 675 N N . GLY A 1 87 ? -9.321 -10.407 3.875 1.00 82.88 87 GLY A N 1
ATOM 676 C CA . GLY A 1 87 ? -8.149 -10.295 3.007 1.00 82.88 87 GLY A CA 1
ATOM 677 C C . GLY A 1 87 ? -7.879 -11.563 2.191 1.00 82.88 87 GLY A C 1
ATOM 678 O O . GLY A 1 87 ? -7.824 -11.494 0.966 1.00 82.88 87 GLY A O 1
ATOM 679 N N . ASN A 1 88 ? -7.777 -12.730 2.840 1.00 87.62 88 ASN A N 1
ATOM 680 C CA . ASN A 1 88 ? -7.516 -13.993 2.134 1.00 87.62 88 ASN A CA 1
ATOM 681 C C . ASN A 1 88 ? -8.667 -14.397 1.199 1.00 87.62 88 ASN A C 1
ATOM 683 O O . ASN A 1 88 ? -8.413 -14.844 0.081 1.00 87.62 88 ASN A O 1
ATOM 687 N N . LEU A 1 89 ? -9.929 -14.205 1.609 1.00 86.88 89 LEU A N 1
ATOM 688 C CA . LEU A 1 89 ? -11.073 -14.464 0.728 1.00 86.88 89 LEU A CA 1
ATOM 689 C C . LEU A 1 89 ? -11.096 -13.514 -0.471 1.00 86.88 89 LEU A C 1
ATOM 691 O O . LEU A 1 89 ? -11.433 -13.947 -1.567 1.00 86.88 89 LEU A O 1
ATOM 695 N N . GLY A 1 90 ? -10.710 -12.249 -0.289 1.00 85.50 90 GLY A N 1
ATOM 696 C CA . GLY A 1 90 ? -10.587 -11.283 -1.378 1.00 85.50 90 GLY A CA 1
ATOM 697 C C . GLY A 1 90 ? -9.534 -11.691 -2.408 1.00 85.50 90 GLY A C 1
ATOM 698 O O . GLY A 1 90 ? -9.800 -11.646 -3.607 1.00 85.50 90 GLY A O 1
ATOM 699 N N . VAL A 1 91 ? -8.372 -12.170 -1.951 1.00 87.38 91 VAL A N 1
ATOM 700 C CA . VAL A 1 91 ? -7.332 -12.733 -2.830 1.00 87.38 91 VAL A CA 1
ATOM 701 C C . VAL A 1 91 ? -7.850 -13.962 -3.574 1.00 87.38 91 VAL A C 1
ATOM 703 O O . VAL A 1 91 ? -7.727 -14.035 -4.795 1.00 87.38 91 VAL A O 1
ATOM 706 N N . PHE A 1 92 ? -8.465 -14.911 -2.863 1.00 86.81 92 PHE A N 1
ATOM 707 C CA . PHE A 1 92 ? -8.989 -16.135 -3.470 1.00 86.81 92 PHE A CA 1
ATOM 708 C C . PHE A 1 92 ? -10.084 -15.841 -4.503 1.00 86.81 92 PHE A C 1
ATOM 710 O O . PHE A 1 92 ? -10.017 -16.325 -5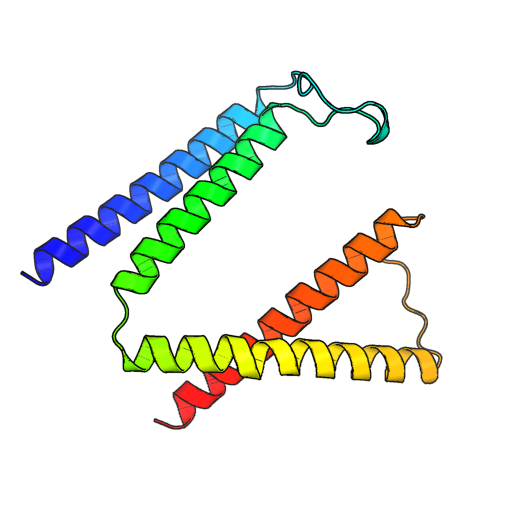.630 1.00 86.81 92 PHE A O 1
ATOM 717 N N . ALA A 1 93 ? -11.060 -15.000 -4.156 1.00 85.19 93 ALA A N 1
ATOM 718 C CA . ALA A 1 93 ? -12.130 -14.598 -5.061 1.00 85.19 93 ALA A CA 1
ATOM 719 C C . ALA A 1 93 ? -11.588 -13.850 -6.287 1.00 85.19 93 ALA A C 1
ATOM 721 O O . ALA A 1 93 ? -12.029 -14.117 -7.402 1.00 85.19 93 ALA A O 1
ATOM 722 N N . GLY A 1 94 ? -10.602 -12.966 -6.101 1.00 83.31 94 GLY A N 1
ATOM 723 C CA . GLY A 1 94 ? -9.919 -12.283 -7.200 1.00 83.31 94 GLY A CA 1
ATOM 724 C C . GLY A 1 94 ? -9.207 -13.255 -8.142 1.00 83.31 94 GLY A C 1
ATOM 725 O O . GLY A 1 94 ? -9.337 -13.132 -9.358 1.00 83.31 94 GLY A O 1
ATOM 726 N N . ALA A 1 95 ? -8.520 -14.263 -7.599 1.00 84.38 95 ALA A N 1
ATOM 727 C CA . ALA A 1 95 ? -7.869 -15.302 -8.393 1.00 84.38 95 ALA A CA 1
ATOM 728 C C . ALA A 1 95 ? -8.883 -16.154 -9.177 1.00 84.38 95 ALA A C 1
ATOM 730 O O . ALA A 1 95 ? -8.700 -16.377 -10.372 1.00 84.38 95 ALA A O 1
ATOM 731 N N . VAL A 1 96 ? -9.980 -16.581 -8.540 1.00 86.62 96 VAL A N 1
ATOM 732 C CA . VAL A 1 96 ? -11.060 -17.331 -9.207 1.00 86.62 96 VAL A CA 1
ATOM 733 C C . VAL A 1 96 ? -11.703 -16.498 -10.316 1.00 86.62 96 VAL A C 1
ATOM 735 O O . VAL A 1 96 ? -11.888 -16.999 -11.423 1.00 86.62 96 VAL A O 1
ATOM 738 N N . ALA A 1 97 ? -12.005 -15.225 -10.050 1.00 84.25 97 ALA A N 1
ATOM 739 C CA . ALA A 1 97 ? -12.565 -14.316 -11.044 1.00 84.25 97 ALA A CA 1
ATOM 740 C C . ALA A 1 97 ? -11.615 -14.128 -12.235 1.00 84.25 97 ALA A C 1
ATOM 742 O O . ALA A 1 97 ? -12.055 -14.182 -13.379 1.00 84.25 97 ALA A O 1
ATOM 743 N N . LEU A 1 98 ? -10.312 -13.975 -11.981 1.00 81.81 98 LEU A N 1
ATOM 744 C CA . LEU A 1 98 ? -9.305 -13.868 -13.032 1.00 81.81 98 LEU A CA 1
ATOM 745 C C . LEU A 1 98 ? -9.262 -15.128 -13.908 1.00 81.81 98 LEU A C 1
ATOM 747 O O . LEU A 1 98 ? -9.331 -15.020 -15.130 1.00 81.81 98 LEU A O 1
ATOM 751 N N . VAL A 1 99 ? -9.202 -16.318 -13.304 1.00 85.38 99 VAL A N 1
ATOM 752 C CA . VAL A 1 99 ? -9.222 -17.593 -14.045 1.00 85.38 99 VAL A CA 1
ATOM 753 C C . VAL A 1 99 ? -10.505 -17.728 -14.864 1.00 85.38 99 VAL A C 1
ATOM 755 O O . VAL A 1 99 ? -10.448 -18.113 -16.030 1.00 85.38 99 VAL A O 1
ATOM 758 N N . ALA A 1 100 ? -11.655 -17.370 -14.290 1.00 86.69 100 ALA A N 1
ATOM 759 C CA . ALA A 1 100 ? -12.930 -17.404 -14.995 1.00 86.69 100 ALA A CA 1
ATOM 760 C C . ALA A 1 100 ? -12.939 -16.457 -16.205 1.00 86.69 100 ALA A C 1
ATOM 762 O O . ALA A 1 100 ? -13.365 -16.863 -17.282 1.00 86.69 100 ALA A O 1
ATOM 763 N N . LEU A 1 101 ? -12.441 -15.225 -16.065 1.00 84.19 101 LEU A N 1
ATOM 764 C CA . LEU A 1 101 ? -12.346 -14.264 -17.169 1.00 84.19 101 LEU A CA 1
ATOM 765 C C . LEU A 1 101 ? -11.439 -14.790 -18.290 1.00 84.19 101 LEU A C 1
ATOM 767 O O . LEU A 1 101 ? -11.853 -14.810 -19.449 1.00 84.19 101 LEU A O 1
ATOM 771 N N . LEU A 1 102 ? -10.252 -15.293 -17.942 1.00 83.12 102 LEU A N 1
ATOM 772 C CA . LEU A 1 102 ? -9.309 -15.867 -18.907 1.00 83.12 102 LEU A CA 1
ATOM 773 C C . LEU A 1 102 ? -9.908 -17.074 -19.646 1.00 83.12 102 LEU A C 1
ATOM 775 O O . LEU A 1 102 ? -9.782 -17.178 -20.863 1.00 83.12 102 LEU A O 1
ATOM 779 N N . ASN A 1 103 ? -10.620 -17.954 -18.935 1.00 88.00 103 ASN A N 1
ATOM 780 C CA . ASN A 1 103 ? -11.289 -19.113 -19.532 1.00 88.00 103 ASN A CA 1
ATOM 781 C C . ASN A 1 103 ? -12.457 -18.726 -20.461 1.00 88.00 103 ASN A C 1
ATOM 783 O O . ASN A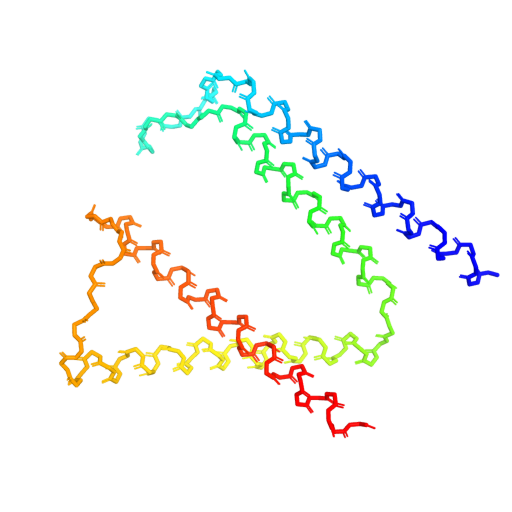 1 103 ? -12.820 -19.495 -21.344 1.00 88.00 103 ASN A O 1
ATOM 787 N N . ASN A 1 104 ? -13.035 -17.534 -20.287 1.00 90.38 104 ASN A N 1
ATOM 788 C CA . ASN A 1 104 ? -14.079 -16.985 -21.159 1.00 90.38 104 ASN A CA 1
ATOM 789 C C . ASN A 1 104 ? -13.515 -16.144 -22.320 1.00 90.38 104 ASN A C 1
ATOM 791 O O . ASN A 1 104 ? -14.252 -15.397 -22.961 1.00 90.38 104 ASN A O 1
ATOM 795 N N . GLY A 1 105 ? -12.212 -16.246 -22.599 1.00 82.69 105 GLY A N 1
ATOM 796 C CA . GLY A 1 105 ? -11.577 -15.549 -23.717 1.00 82.69 105 GLY A CA 1
ATOM 797 C C . GLY A 1 105 ? -11.377 -14.052 -23.486 1.00 82.69 105 GLY A C 1
ATOM 798 O O . GLY A 1 105 ? -11.063 -13.333 -24.434 1.00 82.69 105 GLY A O 1
ATOM 799 N N . VAL A 1 106 ? -11.531 -13.565 -22.246 1.00 80.62 106 VAL A N 1
ATOM 800 C CA . VAL A 1 106 ? -11.163 -12.189 -21.907 1.00 80.62 106 VAL A CA 1
ATOM 801 C C . VAL A 1 106 ? -9.649 -12.079 -21.988 1.00 80.62 106 VAL A C 1
ATOM 803 O O . VAL A 1 106 ? -8.914 -12.570 -21.132 1.00 80.62 106 VAL A O 1
ATOM 806 N N . THR A 1 107 ? -9.176 -11.414 -23.031 1.00 71.69 107 THR A N 1
ATOM 807 C CA . THR A 1 107 ? -7.784 -11.004 -23.132 1.00 71.69 107 THR A CA 1
ATOM 808 C C . THR A 1 107 ? -7.545 -9.877 -22.141 1.00 71.69 107 THR A C 1
ATOM 810 O O . THR A 1 107 ? -8.210 -8.842 -22.200 1.00 71.69 107 THR A O 1
ATOM 813 N N . LEU A 1 108 ? -6.591 -10.065 -21.232 1.00 69.56 108 LEU A N 1
ATOM 814 C CA . LEU A 1 108 ? -6.065 -8.962 -20.438 1.00 69.56 108 LEU A CA 1
ATOM 815 C C . LEU A 1 108 ? -5.360 -8.004 -21.401 1.00 69.56 108 LEU A C 1
ATOM 817 O O . LEU A 1 108 ? -4.238 -8.265 -21.829 1.00 69.56 108 LEU A O 1
ATOM 821 N N . THR A 1 109 ? -6.044 -6.937 -21.803 1.00 65.56 109 THR A N 1
ATOM 822 C CA . THR A 1 109 ? -5.451 -5.888 -22.633 1.00 65.56 109 THR A CA 1
ATOM 823 C C . THR A 1 109 ? -4.301 -5.264 -21.858 1.00 65.56 109 THR A C 1
ATOM 825 O O . THR A 1 109 ? -4.534 -4.764 -20.760 1.00 65.56 109 THR A O 1
ATOM 828 N N . GLU A 1 110 ? -3.088 -5.335 -22.416 1.00 58.38 110 GLU A N 1
ATOM 829 C CA . GLU A 1 110 ? -1.827 -4.886 -21.813 1.00 58.38 110 GLU A CA 1
ATOM 830 C C . GLU A 1 110 ? -1.963 -3.514 -21.138 1.00 58.38 110 GLU A C 1
ATOM 832 O O . GLU A 1 110 ? -2.098 -2.501 -21.829 1.00 58.38 110 GLU A O 1
ATOM 837 N N . PRO A 1 111 ? -1.839 -3.417 -19.805 1.00 54.66 111 PRO A N 1
ATOM 838 C CA . PRO A 1 111 ? -1.598 -2.143 -19.176 1.00 54.66 111 PRO A CA 1
ATOM 839 C C . PRO A 1 111 ? -0.231 -2.242 -18.510 1.00 54.66 111 PRO A C 1
ATOM 841 O O . PRO A 1 111 ? -0.107 -2.701 -17.379 1.00 54.66 111 PRO A O 1
ATOM 844 N N . LEU A 1 112 ? 0.776 -1.769 -19.245 1.00 46.56 112 LEU A N 1
ATOM 845 C CA . LEU A 1 112 ? 2.164 -1.577 -18.829 1.00 46.56 112 LEU A CA 1
ATOM 846 C C . LEU A 1 112 ? 3.021 -2.861 -18.780 1.00 46.56 112 LEU A C 1
ATOM 848 O O . LEU A 1 112 ? 2.796 -3.742 -17.962 1.00 46.56 112 LEU A O 1
ATOM 852 N N . LEU A 1 113 ? 4.114 -2.842 -19.558 1.00 53.75 113 LEU A N 1
ATOM 853 C CA . LEU A 1 113 ? 5.361 -3.613 -19.404 1.00 53.75 113 LEU A CA 1
ATOM 854 C C . LEU A 1 113 ? 5.459 -4.936 -20.211 1.00 53.75 113 LEU A C 1
ATOM 856 O O . LEU A 1 113 ? 4.853 -5.959 -19.909 1.00 53.75 113 LEU A O 1
ATOM 860 N N . HIS A 1 114 ? 6.338 -4.936 -21.217 1.00 63.25 114 HIS A N 1
ATOM 861 C CA . HIS A 1 114 ? 6.866 -6.152 -21.834 1.00 63.25 114 HIS A CA 1
ATOM 862 C C . HIS A 1 114 ? 7.916 -6.788 -20.903 1.00 63.25 114 HIS A C 1
ATOM 864 O O . HIS A 1 114 ? 8.905 -6.147 -20.551 1.00 63.25 114 HIS A O 1
ATOM 870 N N . GLY A 1 115 ? 7.727 -8.056 -20.523 1.00 69.69 115 GLY A N 1
ATOM 871 C CA . GLY A 1 115 ? 8.757 -8.884 -19.878 1.00 69.69 115 GLY A CA 1
ATOM 872 C C . GLY A 1 115 ? 8.335 -9.547 -18.555 1.00 69.69 115 GLY A C 1
ATOM 873 O O . GLY A 1 115 ? 7.311 -9.202 -17.980 1.00 69.69 115 GLY A O 1
ATOM 874 N N . PRO A 1 116 ? 9.112 -10.508 -18.025 1.00 75.06 116 PRO A N 1
ATOM 875 C CA . PRO A 1 116 ? 8.744 -11.265 -16.818 1.00 75.06 116 PRO A CA 1
ATOM 876 C C . PRO A 1 116 ? 8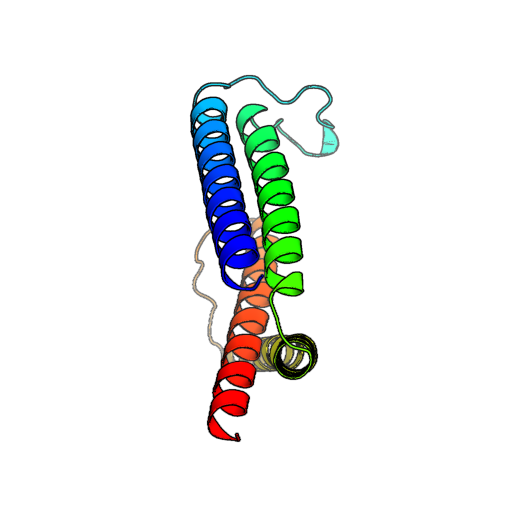.496 -10.404 -15.567 1.00 75.06 116 PRO A C 1
ATOM 878 O O . PRO A 1 116 ? 7.632 -10.720 -14.752 1.00 75.06 116 PRO A O 1
ATOM 881 N N . ALA A 1 117 ? 9.220 -9.289 -15.428 1.00 72.88 117 ALA A N 1
ATOM 882 C CA . ALA A 1 117 ? 9.065 -8.361 -14.307 1.00 72.88 117 ALA A CA 1
ATOM 883 C C . ALA A 1 117 ? 7.701 -7.644 -14.313 1.00 72.88 117 ALA A C 1
ATOM 885 O O . ALA A 1 117 ? 7.136 -7.389 -13.252 1.00 72.88 117 ALA A O 1
ATOM 886 N N . ALA A 1 118 ? 7.156 -7.375 -15.503 1.00 72.75 118 ALA A N 1
ATOM 887 C CA . ALA A 1 118 ? 5.821 -6.818 -15.704 1.00 72.75 118 ALA A CA 1
ATOM 888 C C . ALA A 1 118 ? 4.744 -7.671 -15.052 1.00 72.75 118 ALA A C 1
ATOM 890 O O . ALA A 1 118 ? 3.958 -7.214 -14.231 1.00 72.75 118 ALA A O 1
ATOM 891 N N . TRP A 1 119 ? 4.764 -8.951 -15.413 1.00 74.00 119 TRP A N 1
ATOM 892 C CA . TRP A 1 119 ? 3.800 -9.939 -14.974 1.00 74.00 119 TRP A CA 1
ATOM 893 C C . TRP A 1 119 ? 3.883 -10.163 -13.471 1.00 74.00 119 TRP A C 1
ATOM 895 O O . TRP A 1 119 ? 2.849 -10.253 -12.810 1.00 74.00 119 TRP A O 1
ATOM 905 N N . ALA A 1 120 ? 5.098 -10.172 -12.918 1.00 78.56 120 ALA A N 1
ATOM 906 C CA . ALA A 1 120 ? 5.300 -10.211 -11.477 1.00 78.56 120 ALA A CA 1
ATOM 907 C C . ALA A 1 120 ? 4.699 -8.975 -10.782 1.00 78.56 120 ALA A C 1
ATOM 909 O O . ALA A 1 120 ? 3.985 -9.124 -9.791 1.00 78.56 120 ALA A O 1
ATOM 910 N N . ALA A 1 121 ? 4.932 -7.770 -11.313 1.00 75.88 121 ALA A N 1
ATOM 911 C CA . ALA A 1 121 ? 4.396 -6.530 -10.751 1.00 75.88 121 ALA A CA 1
ATOM 912 C C . ALA A 1 121 ? 2.861 -6.481 -10.817 1.00 75.88 121 ALA A C 1
ATOM 914 O O . ALA A 1 121 ? 2.212 -6.185 -9.815 1.00 75.88 121 ALA A O 1
ATOM 915 N N . THR A 1 122 ? 2.273 -6.837 -11.959 1.00 77.50 122 THR A N 1
ATOM 916 C CA . THR A 1 122 ? 0.818 -6.915 -12.138 1.00 77.50 122 THR A CA 1
ATOM 917 C C . THR A 1 122 ? 0.203 -7.939 -11.191 1.00 77.50 122 THR A C 1
ATOM 919 O O . THR A 1 122 ? -0.746 -7.619 -10.479 1.00 77.50 122 THR A O 1
ATOM 922 N N . GLY A 1 123 ? 0.779 -9.143 -11.104 1.00 78.44 123 GLY A N 1
ATOM 923 C CA . GLY A 1 123 ? 0.331 -10.172 -10.166 1.00 78.44 123 GLY A CA 1
ATOM 924 C C . GLY A 1 123 ? 0.385 -9.696 -8.713 1.00 78.44 123 GLY A C 1
ATOM 925 O O . GLY A 1 123 ? -0.583 -9.868 -7.974 1.00 78.44 123 GLY A O 1
ATOM 926 N N . PHE A 1 124 ? 1.472 -9.028 -8.322 1.00 81.81 124 PHE A N 1
ATOM 927 C CA . PHE A 1 124 ? 1.629 -8.447 -6.989 1.00 81.81 124 PHE A CA 1
ATOM 928 C C . PHE A 1 124 ? 0.578 -7.365 -6.691 1.00 81.81 124 PHE A C 1
ATOM 930 O O . PHE A 1 124 ? -0.040 -7.383 -5.626 1.00 81.81 124 PHE A O 1
ATOM 937 N N . LEU A 1 125 ? 0.312 -6.462 -7.640 1.00 80.56 125 LEU A N 1
ATOM 938 C CA . LEU A 1 125 ? -0.713 -5.424 -7.502 1.00 80.56 125 LEU A CA 1
ATOM 939 C C . LEU A 1 125 ? -2.127 -6.010 -7.417 1.00 80.56 125 LEU A C 1
ATOM 941 O O . LEU A 1 125 ? -2.922 -5.556 -6.595 1.00 80.56 125 LEU A O 1
ATOM 945 N N . CYS A 1 126 ? -2.437 -7.042 -8.205 1.00 78.69 126 CYS A N 1
ATOM 946 C CA . CYS A 1 126 ? -3.706 -7.762 -8.110 1.00 78.69 126 CYS A CA 1
ATOM 947 C C . CYS A 1 126 ? -3.875 -8.434 -6.741 1.00 78.69 126 CYS A C 1
ATOM 949 O O . CYS A 1 126 ? -4.965 -8.389 -6.170 1.00 78.69 126 CYS A O 1
ATOM 951 N N . LEU A 1 127 ? -2.800 -9.007 -6.192 1.00 84.81 127 LEU A N 1
ATOM 952 C CA . LEU A 1 127 ? -2.781 -9.606 -4.857 1.00 84.81 127 LEU A CA 1
ATOM 953 C C . LEU A 1 127 ? -3.109 -8.566 -3.778 1.00 84.81 127 LEU A C 1
ATOM 955 O O . LEU A 1 127 ? -4.037 -8.761 -2.990 1.00 84.81 127 LEU A O 1
ATOM 959 N N . LEU A 1 128 ? -2.407 -7.429 -3.793 1.00 85.31 128 LEU A N 1
ATOM 960 C CA . LEU A 1 128 ? -2.657 -6.322 -2.866 1.00 85.31 128 LEU A CA 1
ATOM 961 C C . LEU A 1 128 ? -4.072 -5.753 -3.019 1.00 85.31 128 LEU A C 1
ATOM 963 O O . LEU A 1 128 ? -4.748 -5.503 -2.021 1.00 85.31 128 LEU A O 1
ATOM 967 N N . GLY A 1 129 ? -4.537 -5.577 -4.258 1.00 82.38 129 GLY A N 1
ATOM 968 C CA . GLY A 1 129 ? -5.872 -5.071 -4.563 1.00 82.38 129 GLY A CA 1
ATOM 969 C C . GLY A 1 129 ? -6.975 -6.000 -4.056 1.00 82.38 129 GLY A C 1
ATOM 970 O O . GLY A 1 129 ? -7.874 -5.554 -3.343 1.00 82.38 129 GLY A O 1
ATOM 971 N N . GLY A 1 130 ? -6.879 -7.299 -4.351 1.00 83.44 130 GLY A N 1
ATOM 972 C CA . GLY A 1 130 ? -7.828 -8.305 -3.871 1.00 83.44 130 GLY A CA 1
ATOM 973 C C . GLY A 1 130 ? -7.875 -8.367 -2.345 1.00 83.44 130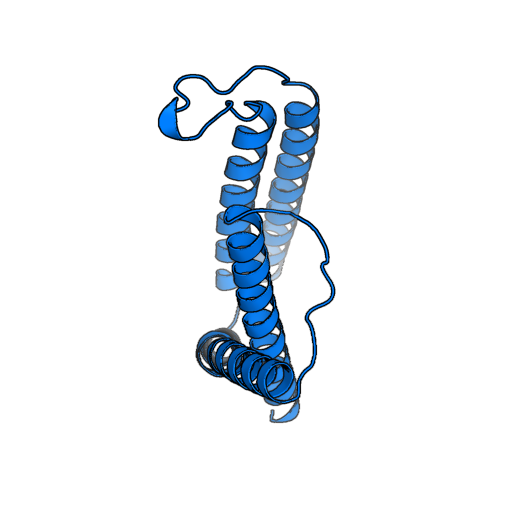 GLY A C 1
ATOM 974 O O . GLY A 1 130 ? -8.958 -8.362 -1.754 1.00 83.44 130 GLY A O 1
ATOM 975 N N . GLN A 1 131 ? -6.709 -8.328 -1.695 1.00 85.56 131 GLN A N 1
ATOM 976 C CA . GLN A 1 131 ? -6.618 -8.307 -0.239 1.00 85.56 131 GLN A CA 1
ATOM 977 C C . GLN A 1 131 ? -7.247 -7.041 0.362 1.00 85.56 131 GLN A C 1
ATOM 979 O O . GLN A 1 131 ? -8.010 -7.134 1.325 1.00 85.56 131 GLN A O 1
ATOM 984 N N . ALA A 1 132 ? -6.978 -5.867 -0.215 1.00 86.44 132 ALA A N 1
ATOM 985 C CA . ALA A 1 132 ? -7.526 -4.595 0.249 1.00 86.44 132 ALA A CA 1
ATOM 986 C C . ALA A 1 132 ? -9.055 -4.531 0.105 1.00 86.44 132 ALA A C 1
ATOM 988 O O . ALA A 1 132 ? -9.745 -4.114 1.038 1.00 86.44 132 ALA A O 1
ATOM 989 N N . VAL A 1 133 ? -9.591 -4.989 -1.032 1.00 85.69 133 VAL A N 1
ATOM 990 C CA . VAL A 1 133 ? -11.039 -5.041 -1.288 1.00 85.69 133 VAL A CA 1
ATOM 991 C C . VAL A 1 133 ? -11.726 -5.989 -0.308 1.00 85.69 133 VAL A C 1
ATOM 993 O O . VAL A 1 133 ? -12.702 -5.605 0.340 1.00 85.69 133 VAL A O 1
ATOM 996 N N . GLY A 1 134 ? -11.197 -7.204 -0.144 1.00 86.69 134 GLY A N 1
ATOM 997 C CA . GLY A 1 134 ? -11.757 -8.191 0.777 1.00 86.69 134 GLY A CA 1
ATOM 998 C C . GLY A 1 134 ? -11.711 -7.738 2.240 1.00 86.69 134 GLY A C 1
ATOM 999 O O . GLY A 1 134 ? -12.700 -7.865 2.967 1.00 86.69 134 GLY A O 1
ATOM 1000 N N . TYR A 1 135 ? -10.599 -7.131 2.663 1.00 87.44 135 TYR A N 1
ATOM 1001 C CA . TYR A 1 135 ? -10.473 -6.505 3.980 1.00 87.44 135 TYR A CA 1
ATOM 1002 C C . TYR A 1 135 ? -11.507 -5.382 4.183 1.00 87.44 135 TYR A C 1
ATOM 1004 O O . TYR A 1 135 ? -12.206 -5.360 5.201 1.00 87.44 135 TYR A O 1
ATOM 1012 N N . GLY A 1 136 ? -11.642 -4.473 3.211 1.00 85.56 136 GLY A N 1
ATOM 1013 C CA . GLY A 1 136 ? -12.577 -3.348 3.279 1.00 85.56 136 GLY A CA 1
ATOM 1014 C C . GLY A 1 136 ? -14.036 -3.796 3.381 1.00 85.56 136 GLY A C 1
ATOM 1015 O O . GLY A 1 136 ? -14.785 -3.279 4.214 1.00 85.56 136 GLY A O 1
ATOM 1016 N N . LEU A 1 137 ? -14.424 -4.807 2.599 1.00 86.69 137 LEU A N 1
ATOM 1017 C CA . LEU A 1 137 ? -15.751 -5.425 2.656 1.00 86.69 137 LEU A CA 1
ATOM 1018 C C . LEU A 1 137 ? -16.027 -6.054 4.023 1.00 86.69 137 LEU A C 1
ATOM 1020 O O . LEU A 1 137 ? -17.066 -5.782 4.622 1.00 86.69 137 LEU A O 1
ATOM 1024 N N . ALA A 1 138 ? -15.094 -6.847 4.553 1.00 87.00 138 ALA A N 1
ATOM 1025 C CA . ALA A 1 138 ? -15.257 -7.470 5.865 1.00 87.00 138 ALA A CA 1
ATOM 1026 C C . ALA A 1 138 ? -15.407 -6.428 6.986 1.00 87.00 138 ALA A C 1
ATOM 1028 O O . ALA A 1 138 ? -16.221 -6.600 7.896 1.00 87.00 138 ALA A O 1
ATOM 1029 N N . LEU A 1 139 ? -14.669 -5.319 6.903 1.00 84.06 139 LEU A N 1
ATOM 1030 C CA . LEU A 1 139 ? -14.784 -4.224 7.861 1.00 84.06 139 LEU A CA 1
ATOM 1031 C C . LEU A 1 139 ? -16.140 -3.508 7.756 1.00 84.06 139 LEU A C 1
ATOM 1033 O O . LEU A 1 139 ? -16.757 -3.219 8.781 1.00 84.06 139 LEU A O 1
ATOM 1037 N N . LEU A 1 140 ? -16.621 -3.245 6.536 1.00 86.62 140 LEU A N 1
ATOM 1038 C CA . LEU A 1 140 ? -17.936 -2.644 6.297 1.00 86.62 140 LEU A CA 1
ATOM 1039 C C . LEU A 1 140 ? -19.062 -3.524 6.859 1.00 86.62 140 LEU A C 1
ATOM 1041 O O . LEU A 1 140 ? -19.969 -3.015 7.513 1.00 86.62 140 LEU A O 1
ATOM 1045 N N . LEU A 1 141 ? -18.992 -4.836 6.625 1.00 85.06 141 LEU A N 1
ATOM 1046 C CA . LEU A 1 141 ? -19.990 -5.792 7.103 1.00 85.06 141 LEU A CA 1
ATOM 1047 C C . LEU A 1 141 ? -20.004 -5.878 8.632 1.00 85.06 141 LEU A C 1
ATOM 1049 O O . LEU A 1 141 ? -21.074 -5.812 9.229 1.00 85.06 141 LEU A O 1
ATOM 1053 N N . ASN A 1 142 ? -18.831 -5.927 9.272 1.00 82.62 142 ASN A N 1
ATOM 1054 C CA . ASN A 1 142 ? -18.743 -5.929 10.734 1.00 82.62 142 ASN A CA 1
ATOM 1055 C C . ASN A 1 142 ? -19.334 -4.656 11.360 1.00 82.62 142 ASN A C 1
ATOM 1057 O O . ASN A 1 142 ? -19.944 -4.735 12.418 1.00 82.62 142 ASN A O 1
ATOM 1061 N N . ARG A 1 143 ? -19.205 -3.493 10.705 1.00 79.12 143 ARG A N 1
ATOM 1062 C CA . ARG A 1 143 ? -19.810 -2.233 11.177 1.00 79.12 143 ARG A CA 1
ATOM 1063 C C . ARG A 1 143 ? -21.334 -2.182 11.059 1.00 79.12 143 ARG A C 1
ATOM 1065 O O . ARG A 1 143 ? -21.939 -1.345 11.708 1.00 79.12 143 ARG A O 1
ATOM 1072 N N . ARG A 1 144 ? -21.945 -3.005 10.201 1.00 76.94 144 ARG A N 1
ATOM 1073 C CA . ARG A 1 144 ? -23.410 -3.073 10.041 1.00 76.94 144 ARG A CA 1
ATOM 1074 C C . ARG A 1 144 ? -24.070 -4.085 10.980 1.00 76.94 144 ARG A C 1
ATOM 1076 O O . ARG A 1 144 ? -25.290 -4.090 11.079 1.00 76.94 144 ARG A O 1
ATOM 1083 N N . ALA A 1 145 ? -23.281 -4.964 11.593 1.00 69.06 145 ALA A N 1
ATOM 1084 C CA . ALA A 1 145 ? -23.761 -6.071 12.416 1.00 69.06 145 ALA A CA 1
ATOM 1085 C C . ALA A 1 145 ? -23.713 -5.795 13.932 1.00 69.06 145 ALA A C 1
ATOM 1087 O O . ALA A 1 145 ? -24.140 -6.654 14.700 1.00 69.06 145 ALA A O 1
ATOM 1088 N N . GLY A 1 146 ? -23.179 -4.645 14.356 1.00 56.66 146 GLY A N 1
ATOM 1089 C CA . GLY A 1 146 ? -23.162 -4.176 15.747 1.00 56.66 146 GLY A CA 1
ATOM 1090 C C . GLY A 1 146 ? -23.866 -2.839 15.871 1.00 56.66 146 GLY A C 1
ATOM 1091 O O . GLY A 1 146 ? -24.399 -2.582 16.969 1.00 56.66 146 GLY A O 1
#

pLDDT: mean 80.23, std 9.25, range [44.25, 90.38]

Sequence (146 aa):
MKHLERTEYTQDQKTVISIAAALAAVSLTAKVDTPLWPSSLGAPPPLGLVVLLIGLTLAMIHYNGVWWRGLDETTRHAHRKAWWIGGNLGVFAGAVALVALLNNGVTLTEPLLHGPAAWAATGFLCLLGGQAVGYGLALLLNRRAG

Foldseek 3Di:
DVVVLVVVLVVLLVVLVVQLVVLLVVLVVQQDFDPPDDVVVPGGDGPSVVSNVVSVVVSVVVNVVSVLVPDDPVVVVLLVCLQPVQLVVLLVVLVVVVVVCVVVVNDPDDDDDDDPVSVVVVNVVSSVVSSVRSSVVSSVVVVVVD

Secondary structure (DSSP, 8-state):
-HHHHHHHHHHHHHHHHHHHHHHHHHHHH--PBPTT--GGG-SPPBHHHHHHHHHHHHHHHHHHHHHHHTS-HHHHHHHHHIIIIIIHHHHHHHHHHHHHHHHTT------S-SSHHHHHHHHHHHHHHHHHHHHHHHHHHHHH--

Radius of gyration: 20.53 Å; chains: 1; bounding box: 51×36×55 Å

Organism: NCBI:txid74315